Protein AF-A3WFQ8-F1 (afdb_monomer_lite)

Sequence (122 aa):
MRAMRLAVQPEAAPVISIETRWDALQMRADEVAALAQLAPERGVMSGDALIALFADVEEWQVELAQRAIEDLDALMDKGLTALGTLVERGNDTTAPALALWREFYHGREAVLSLLRPHPKAA

Secondary structure (DSSP, 8-state):
-----------PPP---HHHHHHHHHHHHHHHHHHTTPPPPSSPPPHHHHHHHGGGS-HHHHHHHHHHHHHHHHHHHHHHHHHHHHHHTT---HHHHHHHHHHHHHHHHHHHHHTSPPPP--

Structure (mmCIF, N/CA/C/O backbone):
data_AF-A3WFQ8-F1
#
_entry.id   AF-A3WFQ8-F1
#
loop_
_atom_site.group_PDB
_atom_site.id
_atom_site.type_symbol
_atom_site.label_atom_id
_atom_site.label_alt_id
_atom_site.label_comp_id
_atom_site.label_asym_id
_atom_site.label_entity_id
_atom_site.label_seq_id
_atom_site.pdbx_PDB_ins_code
_atom_site.Cartn_x
_atom_site.Cartn_y
_atom_site.Cartn_z
_atom_site.occupancy
_atom_site.B_iso_or_equiv
_atom_site.auth_seq_id
_atom_site.auth_comp_id
_atom_site.auth_asym_id
_atom_site.auth_atom_id
_atom_site.pdbx_PDB_model_num
ATOM 1 N N . MET A 1 1 ? 5.483 54.491 -10.746 1.00 44.22 1 MET A N 1
ATOM 2 C CA . MET A 1 1 ? 5.543 53.421 -9.727 1.00 44.22 1 MET A CA 1
ATOM 3 C C . MET A 1 1 ? 4.967 52.148 -10.332 1.00 44.22 1 MET A C 1
ATOM 5 O O . MET A 1 1 ? 3.789 52.141 -10.658 1.00 44.22 1 MET A O 1
ATOM 9 N N . ARG A 1 2 ? 5.787 51.119 -10.572 1.00 44.44 2 ARG A N 1
ATOM 10 C CA . ARG A 1 2 ? 5.358 49.832 -11.144 1.00 44.44 2 ARG A CA 1
ATOM 11 C C . ARG A 1 2 ? 5.643 48.764 -10.092 1.00 44.44 2 ARG A C 1
ATOM 13 O O . ARG A 1 2 ? 6.803 48.507 -9.796 1.00 44.44 2 ARG A O 1
ATOM 20 N N . ALA A 1 3 ? 4.597 48.231 -9.469 1.00 47.81 3 ALA A N 1
ATOM 21 C CA . ALA A 1 3 ? 4.726 47.188 -8.462 1.00 47.81 3 ALA A CA 1
ATOM 22 C C . ALA A 1 3 ? 5.237 45.895 -9.121 1.00 47.81 3 ALA A C 1
ATOM 24 O O . ALA A 1 3 ? 4.596 45.359 -10.028 1.00 47.81 3 ALA A O 1
ATOM 25 N N . MET A 1 4 ? 6.405 45.422 -8.681 1.00 48.75 4 MET A N 1
ATOM 26 C CA . MET A 1 4 ? 6.912 44.079 -8.960 1.00 48.75 4 MET A CA 1
ATOM 27 C C . MET A 1 4 ? 5.988 43.069 -8.282 1.00 48.75 4 MET A C 1
ATOM 29 O O . MET A 1 4 ? 5.952 42.965 -7.059 1.00 48.75 4 MET A O 1
ATOM 33 N N . ARG A 1 5 ? 5.224 42.327 -9.084 1.00 58.91 5 ARG A N 1
ATOM 34 C CA . ARG A 1 5 ? 4.512 41.135 -8.629 1.00 58.91 5 ARG A CA 1
ATOM 35 C C . ARG A 1 5 ? 5.561 40.029 -8.505 1.00 58.91 5 ARG A C 1
ATOM 37 O O . ARG A 1 5 ? 6.005 39.501 -9.520 1.00 58.91 5 ARG A O 1
ATOM 44 N N . LEU A 1 6 ? 6.006 39.736 -7.284 1.00 56.41 6 LEU A N 1
ATOM 45 C CA . LEU A 1 6 ? 6.774 38.527 -6.992 1.00 56.41 6 LEU A CA 1
ATOM 46 C C . LEU A 1 6 ? 5.852 37.341 -7.282 1.00 56.41 6 LEU A C 1
ATOM 48 O O . LEU A 1 6 ? 4.910 37.080 -6.536 1.00 56.41 6 LEU A O 1
ATOM 52 N N . ALA A 1 7 ? 6.064 36.682 -8.418 1.00 54.91 7 ALA A N 1
ATOM 53 C CA . ALA A 1 7 ? 5.457 35.391 -8.672 1.00 54.91 7 ALA A CA 1
ATOM 54 C C . ALA A 1 7 ? 6.071 34.411 -7.669 1.00 54.91 7 ALA A C 1
ATOM 56 O O . ALA A 1 7 ? 7.244 34.062 -7.786 1.00 54.91 7 ALA A O 1
ATOM 57 N N . VAL A 1 8 ? 5.292 34.008 -6.665 1.00 53.09 8 VAL A N 1
ATOM 58 C CA . VAL A 1 8 ? 5.571 32.788 -5.909 1.00 53.09 8 VAL A CA 1
ATOM 59 C C . VAL A 1 8 ? 5.530 31.661 -6.934 1.00 53.09 8 VAL A C 1
ATOM 61 O O . VAL A 1 8 ? 4.467 31.318 -7.450 1.00 53.09 8 VAL A O 1
ATOM 64 N N . GLN A 1 9 ? 6.706 31.173 -7.319 1.00 50.91 9 GLN A N 1
ATOM 65 C CA . GLN A 1 9 ? 6.822 29.914 -8.039 1.00 50.91 9 GLN A CA 1
ATOM 66 C C . GLN A 1 9 ? 6.296 28.835 -7.081 1.00 50.91 9 GLN A C 1
ATOM 68 O O . GLN A 1 9 ? 6.731 28.830 -5.927 1.00 50.91 9 GLN A O 1
ATOM 73 N N . PRO A 1 10 ? 5.347 27.976 -7.489 1.00 51.00 10 PRO A N 1
ATOM 74 C CA . PRO A 1 10 ? 4.976 26.839 -6.665 1.00 51.00 10 PRO A CA 1
ATOM 75 C C . PRO A 1 10 ? 6.240 26.002 -6.474 1.00 51.00 10 PRO A C 1
ATOM 77 O O . PRO A 1 10 ? 6.839 25.551 -7.450 1.00 51.00 10 PRO A O 1
ATOM 80 N N . GLU A 1 11 ? 6.687 25.876 -5.229 1.00 50.41 11 GLU A N 1
ATOM 81 C CA . GLU A 1 11 ? 7.788 24.994 -4.868 1.00 50.41 11 GLU A CA 1
ATOM 82 C C . GLU A 1 11 ? 7.386 23.591 -5.321 1.00 50.41 11 GLU A C 1
ATOM 84 O O . GLU A 1 11 ? 6.383 23.043 -4.858 1.00 50.41 11 GLU A O 1
ATOM 89 N N . ALA A 1 12 ? 8.078 23.074 -6.340 1.00 55.59 12 ALA A N 1
ATOM 90 C CA . ALA A 1 12 ? 7.797 21.750 -6.861 1.00 55.59 12 ALA A CA 1
ATOM 91 C C . ALA A 1 12 ? 7.959 20.773 -5.698 1.00 55.59 12 ALA A C 1
ATOM 93 O O . ALA A 1 12 ? 9.029 20.715 -5.088 1.00 55.59 12 ALA A O 1
ATOM 94 N N . ALA A 1 13 ? 6.885 20.054 -5.363 1.00 56.72 13 ALA A N 1
ATOM 95 C CA . ALA A 1 13 ? 6.953 19.011 -4.355 1.00 56.72 13 ALA A CA 1
ATOM 96 C C . ALA A 1 13 ? 8.133 18.083 -4.698 1.00 56.72 13 ALA A C 1
ATOM 98 O O . ALA A 1 13 ? 8.339 17.789 -5.882 1.00 56.72 13 ALA A O 1
ATOM 99 N N . PRO A 1 14 ? 8.936 17.665 -3.706 1.00 60.75 14 PRO A N 1
ATOM 100 C CA . PRO A 1 14 ? 10.113 16.854 -3.965 1.00 60.75 14 PRO A CA 1
ATOM 101 C C . PRO A 1 14 ? 9.716 15.609 -4.759 1.00 60.75 14 PR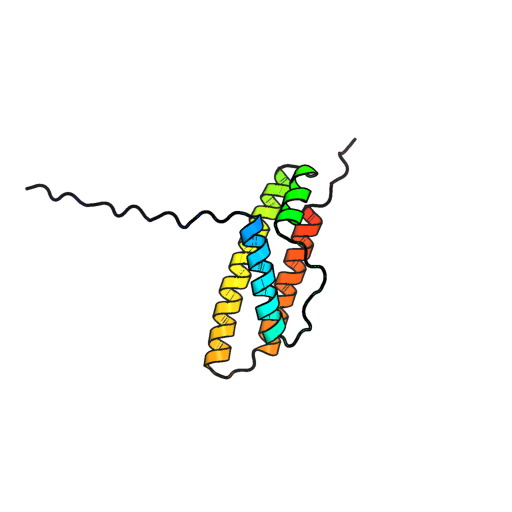O A C 1
ATOM 103 O O . PRO A 1 14 ? 8.804 14.875 -4.376 1.00 60.75 14 PRO A O 1
ATOM 106 N N . VAL A 1 15 ? 10.394 15.390 -5.886 1.00 74.81 15 VAL A N 1
ATOM 107 C CA . VAL A 1 15 ? 10.211 14.188 -6.701 1.00 74.81 15 VAL A CA 1
ATOM 108 C C . VAL A 1 15 ? 10.786 13.018 -5.907 1.00 74.81 15 VAL A C 1
ATOM 110 O O . VAL A 1 15 ? 12.000 12.854 -5.826 1.00 74.81 15 VAL A O 1
ATOM 113 N N . ILE A 1 16 ? 9.914 12.242 -5.264 1.00 87.44 16 ILE A N 1
ATOM 114 C CA . ILE A 1 16 ? 10.294 10.999 -4.584 1.00 87.44 16 ILE A CA 1
ATOM 115 C C . ILE A 1 16 ? 10.571 9.906 -5.617 1.00 87.44 16 ILE A C 1
ATOM 117 O O . ILE A 1 16 ? 9.833 9.781 -6.597 1.00 87.44 16 ILE A O 1
ATOM 121 N N . SER A 1 17 ? 11.627 9.119 -5.399 1.00 94.81 17 SER A N 1
ATOM 122 C CA . SER A 1 17 ? 11.948 7.986 -6.266 1.00 94.81 17 SER A CA 1
ATOM 123 C C . SER A 1 17 ? 10.909 6.872 -6.138 1.00 94.81 17 SER A C 1
ATOM 125 O O . SER A 1 17 ? 10.188 6.778 -5.139 1.00 94.81 17 SER A O 1
ATOM 127 N N . ILE A 1 18 ? 10.834 6.016 -7.159 1.00 95.94 18 ILE A N 1
ATOM 128 C CA . ILE A 1 18 ? 9.917 4.873 -7.163 1.00 95.94 18 ILE A CA 1
ATOM 129 C C . ILE A 1 18 ? 10.301 3.859 -6.081 1.00 95.94 18 ILE A C 1
ATOM 131 O O . ILE A 1 18 ? 9.390 3.355 -5.428 1.00 95.94 18 ILE A O 1
ATOM 135 N N . GLU A 1 19 ? 11.597 3.625 -5.807 1.00 96.44 19 GLU A N 1
ATOM 136 C CA . GLU A 1 19 ? 11.984 2.752 -4.687 1.00 96.44 19 GLU A CA 1
ATOM 137 C C . GLU A 1 19 ? 11.476 3.291 -3.343 1.00 96.44 19 GLU A C 1
ATOM 139 O O . GLU A 1 19 ? 10.821 2.570 -2.592 1.00 96.44 19 GLU A O 1
ATOM 144 N N . THR A 1 20 ? 11.655 4.593 -3.093 1.00 96.81 20 THR A N 1
ATOM 145 C CA . THR A 1 20 ? 11.223 5.228 -1.840 1.00 96.81 20 THR A CA 1
ATOM 146 C C . THR A 1 20 ? 9.702 5.206 -1.709 1.00 96.81 20 THR A C 1
ATOM 148 O O . THR A 1 20 ? 9.168 4.943 -0.630 1.00 96.81 20 THR A O 1
ATOM 151 N N . ARG A 1 21 ? 8.980 5.476 -2.806 1.00 97.25 21 ARG A N 1
ATOM 152 C CA . ARG A 1 21 ? 7.512 5.425 -2.824 1.00 97.25 21 ARG A CA 1
ATOM 153 C C . ARG A 1 21 ? 7.007 4.011 -2.552 1.00 97.25 21 ARG A C 1
ATOM 155 O O . ARG A 1 21 ? 6.050 3.845 -1.801 1.00 97.25 21 ARG A O 1
ATOM 162 N N . TRP A 1 22 ? 7.653 3.001 -3.128 1.00 98.00 22 TRP A N 1
ATOM 163 C CA . TRP A 1 22 ? 7.299 1.607 -2.902 1.00 98.00 22 TRP A CA 1
ATOM 164 C C . TRP A 1 22 ? 7.492 1.189 -1.443 1.00 98.00 22 TRP A C 1
ATOM 166 O O . TRP A 1 22 ? 6.577 0.611 -0.860 1.00 98.00 22 TRP A O 1
ATOM 176 N N . ASP A 1 23 ? 8.626 1.523 -0.828 1.00 97.50 23 ASP A N 1
ATOM 177 C CA . ASP A 1 23 ? 8.868 1.201 0.583 1.00 97.50 23 ASP A CA 1
ATOM 178 C C . ASP A 1 23 ? 7.868 1.916 1.506 1.00 97.50 23 ASP A C 1
ATOM 180 O O . ASP A 1 23 ? 7.300 1.304 2.415 1.00 97.50 23 ASP A O 1
ATOM 184 N N . ALA A 1 24 ? 7.562 3.188 1.226 1.00 96.88 24 ALA A N 1
ATOM 185 C CA . ALA A 1 24 ? 6.547 3.939 1.963 1.00 96.88 24 ALA A CA 1
ATOM 186 C C . ALA A 1 24 ? 5.144 3.317 1.834 1.00 96.88 24 ALA A C 1
ATOM 188 O O . ALA A 1 24 ? 4.390 3.283 2.810 1.00 96.88 2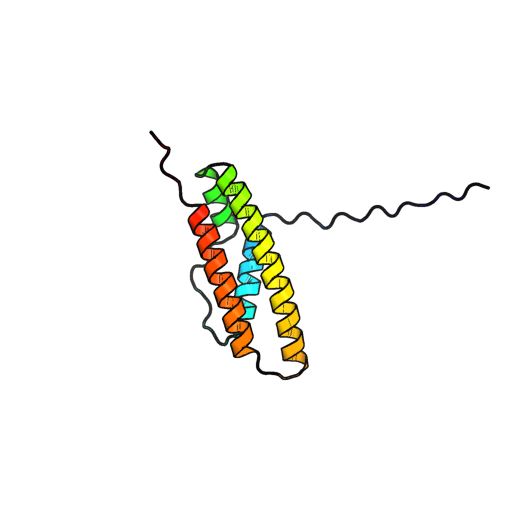4 ALA A O 1
ATOM 189 N N . LEU A 1 25 ? 4.795 2.789 0.656 1.00 97.56 25 LEU A N 1
ATOM 190 C CA . LEU A 1 25 ? 3.554 2.045 0.446 1.00 97.56 25 LEU A CA 1
ATOM 191 C C . LEU A 1 25 ? 3.471 0.803 1.335 1.00 97.56 25 LEU A C 1
ATOM 193 O O . LEU A 1 25 ? 2.415 0.561 1.917 1.00 97.56 25 LEU A O 1
ATOM 197 N N . GLN A 1 26 ? 4.563 0.048 1.486 1.00 96.88 26 GLN A N 1
ATOM 198 C CA . GLN A 1 26 ? 4.570 -1.129 2.364 1.00 96.88 26 GLN A CA 1
ATOM 199 C C . GLN A 1 26 ? 4.383 -0.734 3.832 1.00 96.88 26 GLN A C 1
ATOM 201 O O . GLN A 1 26 ? 3.576 -1.341 4.529 1.00 96.88 26 GLN A O 1
ATOM 206 N N . MET A 1 27 ? 5.030 0.344 4.284 1.00 96.38 27 MET A N 1
ATOM 207 C CA . MET A 1 27 ? 4.830 0.857 5.645 1.00 96.38 27 MET A CA 1
ATOM 208 C C . MET A 1 27 ? 3.374 1.272 5.903 1.00 96.38 27 MET A C 1
ATOM 210 O O . MET A 1 27 ? 2.812 0.974 6.956 1.00 96.38 27 MET A O 1
ATOM 214 N N . ARG A 1 28 ? 2.737 1.938 4.934 1.00 97.81 28 ARG A N 1
ATOM 215 C CA . ARG A 1 28 ? 1.312 2.296 5.020 1.00 97.81 28 ARG A CA 1
ATOM 216 C C . ARG A 1 28 ? 0.415 1.062 4.996 1.00 97.81 28 ARG A C 1
ATOM 218 O O . ARG A 1 28 ? -0.608 1.038 5.673 1.00 97.81 28 ARG A O 1
ATOM 225 N N . ALA A 1 29 ? 0.778 0.040 4.226 1.00 97.56 29 ALA A N 1
ATOM 226 C CA . ALA A 1 29 ? 0.044 -1.218 4.187 1.00 97.56 29 ALA A CA 1
ATOM 227 C C . ALA A 1 29 ? 0.072 -1.934 5.541 1.00 97.56 29 ALA A C 1
ATOM 229 O O . ALA A 1 29 ? -0.968 -2.432 5.969 1.00 97.56 29 ALA A O 1
ATOM 230 N N . ASP A 1 30 ? 1.210 -1.912 6.239 1.00 97.12 30 ASP A N 1
ATOM 231 C CA . ASP A 1 30 ? 1.335 -2.434 7.603 1.00 97.12 30 ASP A CA 1
ATOM 232 C C . ASP A 1 30 ? 0.451 -1.662 8.599 1.00 97.12 30 ASP A C 1
ATOM 234 O O . ASP A 1 30 ? -0.199 -2.271 9.452 1.00 97.12 30 ASP A O 1
ATOM 238 N N . GLU A 1 31 ? 0.353 -0.334 8.471 1.00 97.38 31 GLU A N 1
ATOM 239 C CA . GLU A 1 31 ? -0.553 0.484 9.291 1.00 97.38 31 GLU A CA 1
ATOM 240 C C . GLU A 1 31 ? -2.025 0.102 9.067 1.00 97.38 31 GLU A C 1
ATOM 242 O O . GLU A 1 31 ? -2.766 -0.147 10.024 1.00 97.38 31 GLU A O 1
ATOM 247 N N . VAL A 1 32 ? -2.450 -0.018 7.805 1.00 98.19 32 VAL A N 1
ATOM 248 C CA . VAL A 1 32 ? -3.815 -0.454 7.472 1.00 98.19 32 VAL A CA 1
ATOM 249 C C . VAL A 1 32 ? -4.062 -1.889 7.948 1.00 98.19 32 VAL A C 1
ATOM 251 O O . VAL A 1 32 ? -5.133 -2.175 8.484 1.00 98.19 32 VAL A O 1
ATOM 254 N N . ALA A 1 33 ? -3.085 -2.788 7.811 1.00 98.00 33 ALA A N 1
ATOM 255 C CA . ALA A 1 33 ? -3.180 -4.164 8.293 1.00 98.00 33 ALA A CA 1
ATOM 256 C C . ALA A 1 33 ? -3.386 -4.222 9.814 1.00 98.00 33 ALA A C 1
ATOM 258 O O . ALA A 1 33 ? -4.222 -4.993 10.289 1.00 98.00 33 ALA A O 1
ATOM 259 N N . ALA A 1 34 ? -2.688 -3.373 10.575 1.00 97.62 34 ALA A N 1
ATOM 260 C CA . ALA A 1 34 ? -2.859 -3.272 12.022 1.00 97.62 34 ALA A CA 1
ATOM 261 C C . ALA A 1 34 ? -4.272 -2.798 12.403 1.00 97.62 34 ALA A C 1
ATOM 263 O O . ALA A 1 34 ? -4.904 -3.400 13.274 1.00 97.62 34 ALA A O 1
ATOM 264 N N . LEU A 1 35 ? -4.806 -1.781 11.712 1.00 98.00 35 LEU A N 1
ATOM 265 C CA . LEU A 1 35 ? -6.195 -1.326 11.887 1.00 98.00 35 LEU A CA 1
ATOM 266 C C . LEU A 1 35 ? -7.214 -2.415 11.509 1.00 98.00 35 LEU A C 1
ATOM 268 O O . LEU A 1 35 ? -8.271 -2.522 12.125 1.00 98.00 35 LEU A O 1
A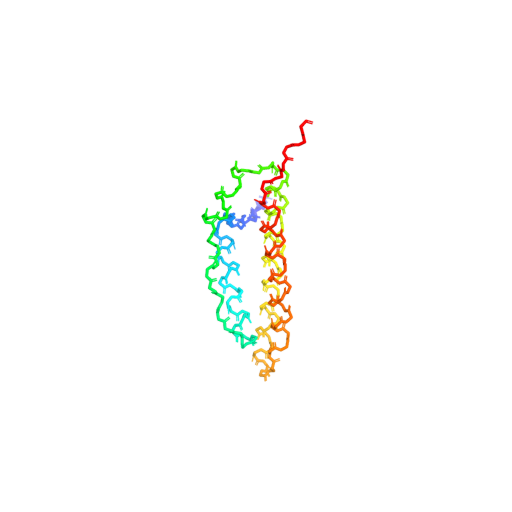TOM 272 N N . ALA A 1 36 ? -6.878 -3.257 10.533 1.00 98.31 36 ALA A N 1
ATOM 273 C CA . ALA A 1 36 ? -7.672 -4.409 10.112 1.00 98.31 36 ALA A CA 1
ATOM 274 C C . ALA A 1 36 ? -7.497 -5.653 11.007 1.00 98.31 36 ALA A C 1
ATOM 276 O O . ALA A 1 36 ? -8.105 -6.687 10.726 1.00 98.31 36 ALA A O 1
ATOM 277 N N . GLN A 1 37 ? -6.673 -5.581 12.061 1.00 97.75 37 GLN A N 1
ATOM 278 C CA . GLN A 1 37 ? -6.328 -6.704 12.945 1.00 97.75 37 GLN A CA 1
ATOM 279 C C . GLN A 1 37 ? -5.712 -7.911 12.214 1.00 97.75 37 GLN A C 1
ATOM 281 O O . GLN A 1 37 ? -5.890 -9.065 12.612 1.00 97.75 37 GLN A O 1
ATOM 286 N N . LEU A 1 38 ? -4.978 -7.654 11.133 1.00 97.62 38 LEU A N 1
ATOM 287 C CA . LEU A 1 38 ? -4.245 -8.671 10.390 1.00 97.62 38 LEU A CA 1
ATOM 288 C C . LEU A 1 38 ? -2.852 -8.887 10.989 1.00 97.62 38 LEU A C 1
ATOM 290 O O . LEU A 1 38 ? -2.262 -8.005 11.613 1.00 97.62 38 LEU A O 1
ATOM 294 N N . ALA A 1 39 ? -2.309 -10.086 10.781 1.00 94.31 39 ALA A N 1
ATOM 295 C CA . ALA A 1 39 ? -0.908 -10.345 11.080 1.00 94.31 39 ALA A CA 1
ATOM 296 C C . ALA A 1 39 ? -0.006 -9.629 10.053 1.00 94.31 39 ALA A C 1
ATOM 298 O O . ALA A 1 39 ? -0.386 -9.566 8.881 1.00 94.31 39 ALA A O 1
ATOM 299 N N . PRO A 1 40 ? 1.195 -9.164 10.449 1.00 86.88 40 PRO A N 1
ATOM 300 C CA . PRO A 1 40 ? 2.146 -8.565 9.517 1.00 86.88 40 PRO A CA 1
ATOM 301 C C . PRO A 1 40 ? 2.504 -9.512 8.368 1.00 86.88 40 PRO A C 1
ATOM 303 O O . PRO A 1 40 ? 2.731 -10.713 8.581 1.00 86.88 40 PRO A O 1
ATOM 306 N N . GLU A 1 41 ? 2.593 -8.968 7.156 1.00 89.19 41 GLU A N 1
ATOM 307 C CA . GLU A 1 41 ? 3.068 -9.722 5.999 1.00 89.19 41 GLU A CA 1
ATOM 308 C C . GLU A 1 41 ? 4.575 -9.988 6.118 1.00 89.19 41 GLU A C 1
ATOM 310 O O . GLU A 1 41 ? 5.352 -9.163 6.596 1.00 89.19 41 GLU A O 1
ATOM 315 N N . ARG A 1 42 ? 5.016 -11.175 5.690 1.00 90.00 42 ARG A N 1
ATOM 316 C CA . ARG A 1 42 ? 6.438 -11.545 5.682 1.00 90.00 42 ARG A CA 1
ATOM 317 C C . ARG A 1 42 ? 6.956 -11.590 4.255 1.00 90.00 42 ARG A C 1
ATOM 319 O O . ARG A 1 42 ? 6.261 -12.077 3.371 1.00 90.00 42 ARG A O 1
ATOM 326 N N . GLY A 1 43 ? 8.212 -11.187 4.069 1.00 88.38 43 GLY A N 1
ATOM 327 C CA . GLY A 1 43 ? 8.891 -11.297 2.775 1.00 88.38 43 GLY A CA 1
A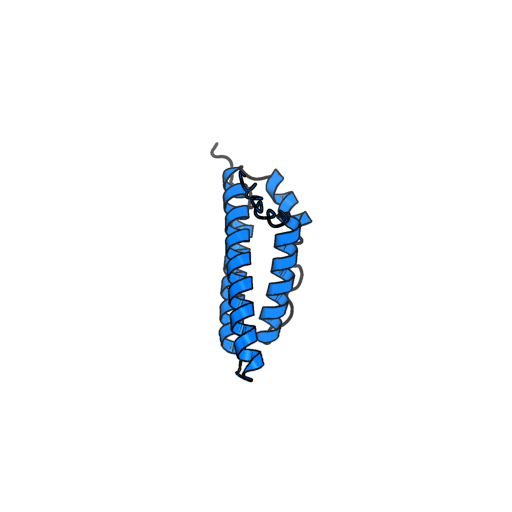TOM 328 C C . GLY A 1 43 ? 8.402 -10.289 1.737 1.00 88.38 43 GLY A C 1
ATOM 329 O O . GLY A 1 43 ? 8.424 -10.585 0.547 1.00 88.38 43 GLY A O 1
ATOM 330 N N . VAL A 1 44 ? 7.945 -9.120 2.186 1.00 91.94 44 VAL A N 1
ATOM 331 C CA . VAL A 1 44 ? 7.567 -8.020 1.300 1.00 91.94 44 VAL A CA 1
ATOM 332 C C . VAL A 1 44 ? 8.797 -7.557 0.509 1.00 91.94 44 VAL A C 1
ATOM 334 O O . VAL A 1 44 ? 9.883 -7.399 1.067 1.00 91.94 44 VAL A O 1
ATOM 337 N N . MET A 1 45 ? 8.630 -7.382 -0.803 1.00 95.25 45 MET A N 1
ATOM 338 C CA . MET A 1 45 ? 9.686 -6.926 -1.710 1.00 95.25 45 MET A CA 1
ATOM 339 C C . MET A 1 45 ? 10.081 -5.480 -1.391 1.00 95.25 45 MET A C 1
ATOM 341 O O . MET A 1 45 ? 9.198 -4.634 -1.272 1.00 95.25 45 MET A O 1
ATOM 345 N N . SER A 1 46 ? 11.381 -5.194 -1.290 1.00 97.00 46 SER A N 1
ATOM 346 C CA . SER A 1 46 ? 11.887 -3.826 -1.112 1.00 97.00 46 SER A CA 1
ATOM 347 C C . SER A 1 46 ? 11.835 -3.017 -2.408 1.00 97.00 46 SER A C 1
ATOM 349 O O . SER A 1 46 ? 11.791 -3.584 -3.503 1.00 97.00 46 SER A O 1
ATOM 351 N N . GLY A 1 47 ? 11.908 -1.693 -2.291 1.00 97.19 47 GLY A N 1
ATOM 352 C CA . GLY A 1 47 ? 12.003 -0.780 -3.426 1.00 97.19 47 GLY A CA 1
ATOM 353 C C . GLY A 1 47 ? 13.208 -1.083 -4.322 1.00 97.19 47 GLY A C 1
ATOM 354 O O . GLY A 1 47 ? 13.054 -1.173 -5.536 1.00 97.19 47 GLY A O 1
ATOM 355 N N . ASP A 1 48 ? 14.378 -1.352 -3.738 1.00 97.25 48 ASP A N 1
ATOM 356 C CA . ASP A 1 48 ? 15.573 -1.753 -4.500 1.00 97.25 48 ASP A CA 1
ATOM 357 C C . ASP A 1 48 ? 15.339 -3.037 -5.314 1.00 97.25 48 ASP A C 1
ATOM 359 O O . ASP A 1 48 ? 15.723 -3.130 -6.482 1.00 97.25 48 ASP A O 1
ATOM 363 N N . ALA A 1 49 ? 14.680 -4.035 -4.711 1.00 96.81 49 ALA A N 1
ATOM 364 C CA . ALA A 1 49 ? 14.363 -5.292 -5.381 1.00 96.81 49 ALA A CA 1
ATOM 365 C C . ALA A 1 49 ? 13.316 -5.103 -6.489 1.00 96.81 49 ALA A C 1
ATOM 367 O O . ALA A 1 49 ? 13.409 -5.758 -7.525 1.00 96.81 49 ALA A O 1
ATOM 368 N N . LEU A 1 50 ? 12.359 -4.190 -6.303 1.00 96.88 50 LEU A N 1
ATOM 369 C CA . LEU A 1 50 ? 11.401 -3.804 -7.336 1.00 96.88 50 LEU A CA 1
ATOM 370 C C . LEU A 1 50 ? 12.109 -3.155 -8.534 1.00 96.88 50 LEU A C 1
ATOM 372 O O . LEU A 1 50 ? 11.872 -3.562 -9.669 1.00 96.88 50 LEU A O 1
ATOM 376 N N . ILE A 1 51 ? 12.988 -2.176 -8.294 1.00 96.31 51 ILE A N 1
ATOM 377 C CA . ILE A 1 51 ? 13.726 -1.481 -9.361 1.00 96.31 51 ILE A CA 1
ATOM 378 C C . ILE A 1 51 ? 14.609 -2.451 -10.147 1.00 96.31 51 ILE A C 1
ATOM 380 O O . ILE A 1 51 ? 14.719 -2.322 -11.365 1.00 96.31 51 ILE A O 1
ATOM 384 N N . ALA A 1 52 ? 15.185 -3.463 -9.494 1.00 95.75 52 ALA A N 1
ATOM 385 C CA . ALA A 1 52 ? 15.946 -4.496 -10.190 1.00 95.75 52 ALA A CA 1
ATOM 386 C C . ALA A 1 52 ? 15.114 -5.227 -11.266 1.00 95.75 52 ALA A C 1
ATOM 388 O O . ALA A 1 52 ? 15.659 -5.566 -12.313 1.00 95.75 52 ALA A O 1
ATOM 389 N N . LEU A 1 53 ? 13.800 -5.405 -11.064 1.00 95.25 53 LEU A N 1
ATOM 390 C CA . LEU A 1 53 ? 12.916 -6.027 -12.061 1.00 95.25 53 LEU A CA 1
ATOM 391 C C . LEU A 1 53 ? 12.732 -5.168 -13.318 1.00 95.25 53 LEU A C 1
ATOM 393 O O . LEU A 1 53 ? 12.412 -5.703 -14.376 1.00 95.25 53 LEU A O 1
ATOM 397 N N . PHE A 1 54 ? 12.934 -3.849 -13.232 1.00 94.44 54 PHE A N 1
ATOM 398 C CA . PHE A 1 54 ? 12.732 -2.949 -14.374 1.00 94.44 54 PHE A CA 1
ATOM 399 C C . PHE A 1 54 ? 13.761 -3.189 -15.484 1.00 94.44 54 PHE A C 1
ATOM 401 O O . PHE A 1 54 ? 13.493 -2.871 -16.638 1.00 94.44 54 PHE A O 1
ATOM 408 N N . ALA A 1 55 ? 14.923 -3.763 -15.153 1.00 91.75 55 ALA A N 1
ATOM 409 C CA . ALA A 1 55 ? 15.971 -4.067 -16.124 1.00 91.75 55 ALA A CA 1
ATOM 410 C C . ALA A 1 55 ? 15.594 -5.202 -17.098 1.00 91.75 55 ALA A C 1
ATOM 412 O O . ALA A 1 55 ? 16.173 -5.282 -18.181 1.00 91.75 55 ALA A O 1
ATOM 413 N N . ASP A 1 56 ? 14.631 -6.052 -16.726 1.00 91.56 56 ASP A N 1
ATOM 414 C CA . ASP A 1 56 ? 14.293 -7.291 -17.438 1.00 91.56 56 ASP A CA 1
ATOM 415 C C . ASP A 1 56 ? 12.929 -7.234 -18.161 1.00 91.56 56 ASP A C 1
ATOM 417 O O . ASP A 1 56 ? 12.420 -8.262 -18.619 1.00 91.56 56 ASP A O 1
ATOM 421 N N . VAL A 1 57 ? 12.315 -6.049 -18.266 1.00 94.50 57 VAL A N 1
ATOM 422 C CA . VAL A 1 57 ? 10.986 -5.850 -18.875 1.00 94.50 57 VAL A CA 1
ATOM 423 C C . VAL A 1 57 ? 10.974 -4.715 -19.899 1.00 94.50 57 VAL A C 1
ATOM 425 O O . VAL A 1 57 ? 11.891 -3.901 -19.973 1.00 94.50 57 VAL A O 1
ATOM 428 N N . GLU A 1 58 ? 9.923 -4.666 -20.716 1.00 94.88 58 GLU A N 1
ATOM 429 C CA . GLU A 1 58 ? 9.759 -3.638 -21.745 1.00 94.88 58 GLU A CA 1
ATOM 430 C C . GLU A 1 58 ? 9.377 -2.274 -21.132 1.00 94.88 58 GLU A C 1
ATOM 432 O O . GLU A 1 58 ? 8.710 -2.205 -20.099 1.00 94.88 58 GLU A O 1
ATOM 437 N N . GLU A 1 59 ? 9.733 -1.172 -21.800 1.00 94.88 59 GLU A N 1
ATOM 438 C CA . GLU A 1 59 ? 9.526 0.203 -21.301 1.00 94.88 59 GLU A CA 1
ATOM 439 C C . GLU A 1 59 ? 8.061 0.497 -20.929 1.00 94.88 59 GLU A C 1
ATOM 441 O O . GLU A 1 59 ? 7.788 1.058 -19.871 1.00 94.88 59 GLU A O 1
ATOM 446 N N . TRP A 1 60 ? 7.100 0.018 -21.726 1.00 95.25 60 TRP A N 1
ATOM 447 C CA . TRP A 1 60 ? 5.673 0.191 -21.429 1.00 95.25 60 TRP A CA 1
ATOM 448 C C . TRP A 1 60 ? 5.237 -0.521 -20.134 1.00 95.25 60 TRP A C 1
ATOM 450 O O . TRP A 1 60 ? 4.314 -0.056 -19.463 1.00 95.25 60 TRP A O 1
ATOM 460 N N . GLN A 1 61 ? 5.882 -1.641 -19.769 1.00 96.56 61 GLN A N 1
ATOM 461 C CA . GLN A 1 61 ? 5.612 -2.348 -18.509 1.00 96.56 61 GLN A CA 1
ATOM 462 C C . GLN A 1 61 ? 6.091 -1.501 -17.334 1.00 96.56 61 GLN A C 1
ATOM 464 O O . GLN A 1 61 ? 5.382 -1.390 -16.334 1.00 96.56 61 GLN A O 1
ATOM 469 N N . VAL A 1 62 ? 7.262 -0.872 -17.478 1.00 96.44 62 VAL A N 1
ATOM 470 C CA . VAL A 1 62 ? 7.824 0.039 -16.475 1.00 96.44 62 VAL A CA 1
ATOM 471 C C . VAL A 1 62 ? 6.926 1.259 -16.293 1.00 96.44 62 VAL A C 1
ATOM 473 O O . VAL A 1 62 ? 6.542 1.556 -15.165 1.00 96.44 62 VAL A O 1
ATOM 476 N N . GLU A 1 63 ? 6.536 1.935 -17.375 1.00 96.62 63 GLU A N 1
ATOM 477 C CA . GLU A 1 63 ? 5.662 3.115 -17.310 1.00 96.62 63 GLU A CA 1
ATOM 478 C C . GLU A 1 63 ? 4.319 2.799 -16.638 1.00 96.62 63 GLU A C 1
ATOM 480 O O . GLU A 1 63 ? 3.875 3.521 -15.740 1.00 96.62 63 GLU A O 1
ATOM 485 N N . LEU A 1 64 ? 3.685 1.687 -17.025 1.00 97.56 64 LEU A N 1
ATOM 486 C CA . LEU A 1 64 ? 2.412 1.271 -16.442 1.00 97.56 64 LEU A CA 1
ATOM 487 C C . LEU A 1 64 ? 2.559 0.885 -14.963 1.00 97.56 64 LEU A C 1
ATOM 489 O O . LEU A 1 64 ? 1.704 1.247 -14.154 1.00 97.56 64 LEU A O 1
ATOM 493 N N . ALA A 1 65 ? 3.640 0.192 -14.594 1.00 97.75 65 ALA A N 1
ATOM 494 C CA . ALA A 1 65 ? 3.927 -0.160 -13.206 1.00 97.75 65 ALA A CA 1
ATOM 495 C C . ALA A 1 65 ? 4.166 1.086 -12.346 1.00 97.75 65 ALA A C 1
ATOM 497 O O . ALA A 1 65 ? 3.577 1.207 -11.273 1.00 97.75 65 ALA A O 1
ATOM 498 N N . GLN A 1 66 ? 4.970 2.040 -12.825 1.00 97.56 66 GLN A N 1
ATOM 499 C CA . GLN A 1 66 ? 5.198 3.308 -12.134 1.00 97.56 66 GLN A CA 1
ATOM 500 C C . GLN A 1 66 ? 3.885 4.048 -11.912 1.00 97.56 66 GLN A C 1
ATOM 502 O O . G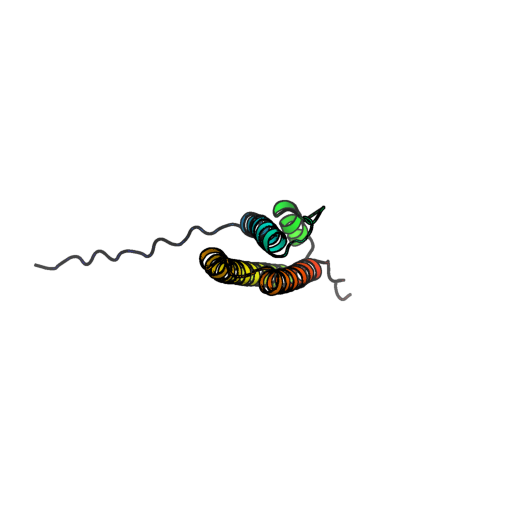LN A 1 66 ? 3.617 4.464 -10.786 1.00 97.56 66 GLN A O 1
ATOM 507 N N . ARG A 1 67 ? 3.036 4.138 -12.945 1.00 97.88 67 ARG A N 1
ATOM 508 C CA . ARG A 1 67 ? 1.731 4.792 -12.838 1.00 97.88 67 ARG A CA 1
ATOM 509 C C . ARG A 1 67 ? 0.826 4.122 -11.805 1.00 97.88 67 ARG A C 1
ATOM 511 O O . ARG A 1 67 ? 0.254 4.804 -10.958 1.00 97.88 67 ARG A O 1
ATOM 518 N N . ALA A 1 68 ? 0.742 2.795 -11.840 1.00 98.06 68 ALA A N 1
ATOM 519 C CA . ALA A 1 68 ? -0.042 2.023 -10.884 1.00 98.06 68 ALA A CA 1
ATOM 520 C C . ALA A 1 68 ? 0.464 2.194 -9.440 1.00 98.06 68 ALA A C 1
ATOM 522 O O . ALA A 1 68 ? -0.342 2.269 -8.517 1.00 98.06 68 ALA A O 1
ATOM 523 N N . ILE A 1 69 ? 1.779 2.324 -9.231 1.00 98.31 69 ILE A N 1
ATOM 524 C CA . ILE A 1 69 ? 2.356 2.644 -7.916 1.00 98.31 69 ILE A CA 1
ATOM 525 C C . ILE A 1 69 ? 1.903 4.032 -7.443 1.00 98.31 69 ILE A C 1
ATOM 527 O O . ILE A 1 69 ? 1.598 4.195 -6.264 1.00 98.31 69 ILE A O 1
ATOM 531 N N . GLU A 1 70 ? 1.815 5.031 -8.327 1.00 97.44 70 GLU A N 1
ATOM 532 C CA . GLU A 1 70 ? 1.268 6.347 -7.956 1.00 97.44 70 GLU A CA 1
ATOM 533 C C . GLU A 1 70 ? -0.208 6.274 -7.562 1.00 97.44 70 GLU A C 1
ATOM 535 O O . GLU A 1 70 ? -0.622 6.902 -6.587 1.00 97.44 70 GLU A O 1
ATOM 540 N N . ASP A 1 71 ? -0.996 5.495 -8.301 1.00 98.31 71 ASP A N 1
ATOM 541 C CA . ASP A 1 71 ? -2.421 5.329 -8.023 1.00 98.31 71 ASP A CA 1
ATOM 542 C C . ASP A 1 71 ? -2.639 4.599 -6.683 1.00 98.31 71 ASP A C 1
ATOM 544 O O . ASP A 1 71 ? -3.504 4.995 -5.895 1.00 98.31 71 ASP A O 1
ATOM 548 N N . LEU A 1 72 ? -1.814 3.592 -6.367 1.00 98.56 72 LEU A N 1
ATOM 549 C CA . LEU A 1 72 ? -1.807 2.931 -5.057 1.00 98.56 72 LEU A CA 1
ATOM 550 C C . LEU A 1 72 ? -1.392 3.880 -3.930 1.00 98.56 72 LEU A C 1
ATOM 552 O O . LEU A 1 72 ? -1.981 3.840 -2.849 1.00 98.56 72 LEU A O 1
ATOM 556 N N . ASP A 1 73 ? -0.405 4.743 -4.171 1.00 97.81 73 ASP A N 1
ATOM 557 C CA . ASP A 1 73 ? 0.045 5.743 -3.199 1.00 97.81 73 ASP A CA 1
ATOM 558 C C . ASP A 1 73 ? -1.092 6.707 -2.838 1.00 97.81 73 ASP A C 1
ATOM 560 O O . ASP A 1 73 ? -1.384 6.921 -1.658 1.00 97.81 73 ASP A O 1
ATOM 564 N N . ALA A 1 74 ? -1.813 7.196 -3.851 1.00 97.62 74 ALA A N 1
ATOM 565 C CA . ALA A 1 74 ? -2.986 8.043 -3.670 1.00 97.62 74 ALA A CA 1
ATOM 566 C C . ALA A 1 74 ? -4.146 7.312 -2.970 1.00 97.62 74 ALA A C 1
ATOM 568 O O . ALA A 1 74 ? -4.796 7.892 -2.093 1.00 97.62 74 ALA A O 1
ATOM 569 N N . LEU A 1 75 ? -4.403 6.046 -3.325 1.00 98.38 75 LEU A N 1
ATOM 570 C CA . LEU A 1 75 ? -5.407 5.203 -2.669 1.00 98.38 75 LEU A CA 1
ATOM 571 C C . LEU A 1 75 ? -5.117 5.075 -1.168 1.00 98.38 75 LEU A C 1
ATOM 573 O O . LEU A 1 75 ? -6.010 5.301 -0.347 1.00 98.38 75 LEU A O 1
ATOM 577 N N . MET A 1 76 ? -3.873 4.750 -0.811 1.00 98.38 76 MET A N 1
ATOM 578 C CA . MET A 1 76 ? -3.452 4.560 0.578 1.00 98.38 76 MET A CA 1
ATOM 579 C C . MET A 1 76 ? -3.484 5.863 1.375 1.00 98.38 76 MET A C 1
ATOM 581 O O . MET A 1 76 ? -3.997 5.866 2.491 1.00 98.38 76 MET A O 1
ATOM 585 N N . ASP A 1 77 ? -3.015 6.977 0.806 1.00 97.75 77 ASP A N 1
ATOM 586 C CA . ASP A 1 77 ? -3.063 8.299 1.448 1.00 97.75 77 ASP A CA 1
ATOM 587 C C . ASP A 1 77 ? -4.501 8.708 1.815 1.00 97.75 77 ASP A C 1
ATOM 589 O O . ASP A 1 77 ? -4.808 9.074 2.957 1.00 97.75 77 ASP A O 1
ATOM 593 N N . LYS A 1 78 ? -5.428 8.588 0.857 1.00 98.25 78 LYS A N 1
ATOM 594 C CA . LYS A 1 78 ? -6.836 8.950 1.072 1.00 98.25 78 LYS A CA 1
ATOM 595 C C . LYS A 1 78 ? -7.543 7.966 1.998 1.00 98.25 78 LYS A C 1
ATOM 597 O O . LYS A 1 78 ? -8.314 8.393 2.860 1.00 98.25 78 LYS A O 1
ATOM 602 N N . GLY A 1 79 ? -7.261 6.674 1.853 1.00 98.38 79 GLY A N 1
ATOM 603 C CA . GLY A 1 79 ? -7.800 5.622 2.706 1.00 98.38 79 GLY A CA 1
ATOM 604 C C . GLY A 1 79 ? -7.388 5.785 4.171 1.00 98.38 79 GLY A C 1
ATOM 605 O O . GLY A 1 79 ? -8.252 5.796 5.047 1.00 98.38 79 GLY A O 1
ATOM 606 N N . LEU A 1 80 ? -6.098 6.003 4.441 1.00 98.44 80 LEU A N 1
ATOM 607 C CA . LEU A 1 80 ? -5.584 6.250 5.792 1.00 98.44 80 LEU A CA 1
ATOM 608 C C . LEU A 1 80 ? -6.132 7.544 6.393 1.00 98.44 80 LEU A C 1
ATOM 610 O O . LEU A 1 80 ? -6.536 7.545 7.552 1.00 98.44 80 LEU A O 1
ATOM 614 N N . THR A 1 81 ? -6.249 8.619 5.607 1.00 98.50 81 THR A N 1
ATOM 615 C CA . THR A 1 81 ? -6.890 9.863 6.072 1.00 98.50 81 THR A CA 1
ATOM 616 C C . THR A 1 81 ? -8.330 9.610 6.545 1.00 98.50 81 THR A C 1
ATOM 618 O O . THR A 1 81 ? -8.751 10.087 7.606 1.00 98.50 81 THR A O 1
ATOM 621 N N . ALA A 1 82 ? -9.097 8.826 5.781 1.00 98.38 82 ALA A N 1
ATOM 622 C CA . ALA A 1 82 ? -10.467 8.474 6.140 1.00 98.38 82 ALA A CA 1
ATOM 623 C C . ALA A 1 82 ? -10.528 7.575 7.388 1.00 98.38 82 ALA A C 1
ATOM 625 O O . ALA A 1 82 ? -11.350 7.816 8.275 1.00 98.38 82 ALA A O 1
ATOM 626 N N . LEU A 1 83 ? -9.643 6.578 7.492 1.00 98.62 83 LEU A N 1
ATOM 627 C CA . LEU A 1 83 ? -9.540 5.707 8.668 1.00 98.62 83 LEU A CA 1
ATOM 628 C C . LEU A 1 83 ? -9.134 6.489 9.922 1.00 98.62 83 LEU A C 1
ATOM 630 O O . LEU A 1 83 ? -9.747 6.296 10.970 1.00 98.62 83 LEU A O 1
ATOM 634 N N . GLY A 1 84 ? -8.191 7.427 9.815 1.00 98.25 84 GLY A N 1
ATOM 635 C CA . GLY A 1 84 ? -7.794 8.315 10.911 1.00 98.25 84 GLY A CA 1
ATOM 636 C C . GLY A 1 84 ? -8.978 9.107 11.470 1.00 98.25 84 GLY A C 1
ATOM 637 O O . GLY A 1 84 ? -9.180 9.151 12.680 1.00 98.25 84 GLY A O 1
ATOM 638 N N . THR A 1 85 ? -9.859 9.606 10.597 1.00 98.50 85 THR A N 1
ATOM 639 C CA . THR A 1 85 ? -11.101 10.280 11.025 1.00 98.50 85 THR A CA 1
ATOM 640 C C . THR A 1 85 ? -12.032 9.346 11.813 1.00 98.50 85 THR A C 1
ATOM 642 O O . THR A 1 85 ? -12.734 9.784 12.726 1.00 98.50 85 THR A O 1
ATOM 645 N N . LEU A 1 86 ? -12.085 8.054 11.468 1.00 98.12 86 LEU A N 1
ATOM 646 C CA . LEU A 1 86 ? -12.869 7.069 12.220 1.00 98.12 86 LEU A CA 1
ATOM 647 C C . LEU A 1 86 ? -12.242 6.775 13.587 1.00 98.12 86 LEU A C 1
ATOM 649 O O . LEU A 1 86 ? -12.981 6.723 14.572 1.00 98.12 86 LEU A O 1
ATOM 653 N N . VAL A 1 87 ? -10.910 6.659 13.656 1.00 97.56 87 VAL A N 1
ATOM 654 C CA . VAL A 1 87 ? -10.159 6.493 14.913 1.00 97.56 87 VAL A CA 1
ATOM 655 C C . VAL A 1 87 ? -10.424 7.662 15.859 1.00 97.56 87 VAL A C 1
ATOM 657 O O . VAL A 1 87 ? -10.798 7.445 17.009 1.00 97.56 87 VAL A O 1
ATOM 660 N N . GLU A 1 88 ? -10.316 8.901 15.375 1.00 98.12 88 GLU A N 1
ATOM 661 C CA . GLU A 1 88 ? -10.575 10.112 16.168 1.00 98.12 88 GLU A CA 1
ATOM 662 C C . GLU A 1 88 ? -12.003 10.167 16.729 1.00 98.12 88 GLU A C 1
ATOM 664 O O . GLU A 1 88 ? -12.240 10.721 17.803 1.00 98.12 88 GLU A O 1
ATOM 669 N N . ARG A 1 89 ? -12.966 9.571 16.018 1.00 97.69 89 ARG A N 1
ATOM 670 C CA . ARG A 1 89 ? -14.371 9.477 16.442 1.00 97.69 89 ARG A CA 1
ATOM 671 C C . ARG A 1 89 ? -14.660 8.271 17.338 1.00 97.69 89 ARG A C 1
ATOM 673 O O . ARG A 1 89 ? -15.795 8.130 17.785 1.00 97.69 89 ARG A O 1
ATOM 680 N N . GLY A 1 90 ? -13.675 7.407 17.587 1.00 97.06 90 GLY A N 1
ATOM 681 C CA . GLY A 1 90 ? -13.847 6.171 18.352 1.00 97.06 90 GLY A CA 1
ATOM 682 C C . GLY A 1 90 ? -14.696 5.111 17.641 1.00 97.06 90 GLY A C 1
ATOM 683 O O . GLY A 1 90 ? -15.299 4.271 18.307 1.00 97.06 90 GLY A O 1
ATOM 684 N N . ASN A 1 91 ? -14.779 5.157 16.309 1.00 97.88 91 ASN A N 1
ATOM 685 C CA . ASN A 1 91 ? -15.500 4.162 15.516 1.00 97.88 91 ASN A CA 1
ATOM 686 C C . ASN A 1 91 ? -14.629 2.928 15.242 1.00 97.88 91 ASN A C 1
ATOM 688 O O . ASN A 1 91 ? -13.408 3.031 15.129 1.00 97.88 91 ASN A O 1
ATOM 692 N N . ASP A 1 92 ? -15.269 1.770 15.063 1.00 97.62 92 ASP A N 1
ATOM 693 C CA . ASP A 1 92 ? -14.583 0.560 14.603 1.00 97.62 92 ASP A CA 1
ATOM 694 C C . ASP A 1 92 ? -14.067 0.745 13.166 1.00 97.62 92 ASP A C 1
ATOM 696 O O . ASP A 1 92 ? -14.816 1.105 12.253 1.00 97.62 92 ASP A O 1
ATOM 700 N N . THR A 1 93 ? -12.773 0.499 12.976 1.00 98.44 93 THR A N 1
ATOM 701 C CA . THR A 1 93 ? -12.071 0.625 11.695 1.00 98.44 93 THR A CA 1
ATOM 702 C C . THR A 1 93 ? -11.811 -0.714 11.022 1.00 98.44 93 THR A C 1
ATOM 704 O O . THR A 1 93 ? -11.403 -0.726 9.862 1.00 98.44 93 THR A O 1
ATOM 707 N N . THR A 1 94 ? -12.103 -1.834 11.687 1.00 98.56 94 THR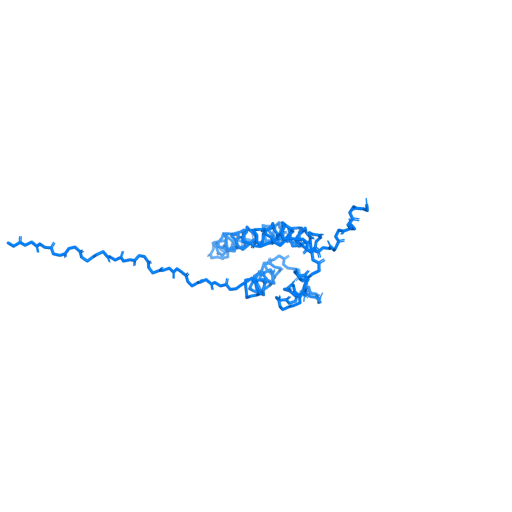 A N 1
ATOM 708 C CA . THR A 1 94 ? -11.685 -3.171 11.247 1.00 98.56 94 THR A CA 1
ATOM 709 C C . THR A 1 94 ? -12.196 -3.493 9.841 1.00 98.56 94 THR A C 1
ATOM 711 O O . THR A 1 94 ? -11.424 -3.864 8.958 1.00 98.56 94 THR A O 1
ATOM 714 N N . ALA A 1 95 ? -13.497 -3.307 9.594 1.00 98.44 95 ALA A N 1
ATOM 715 C CA . ALA A 1 95 ? -14.105 -3.594 8.295 1.00 98.44 95 ALA A CA 1
ATOM 716 C C . ALA A 1 95 ? -13.605 -2.680 7.152 1.00 98.44 95 ALA A C 1
ATOM 718 O O . ALA A 1 95 ? -13.187 -3.217 6.121 1.00 98.44 95 ALA A O 1
ATOM 719 N N . PRO A 1 96 ? -13.614 -1.334 7.277 1.00 98.50 96 PRO A N 1
ATOM 720 C CA . PRO A 1 96 ? -13.095 -0.472 6.214 1.00 98.50 96 PRO A CA 1
ATOM 721 C C . PRO A 1 96 ? -11.579 -0.615 6.007 1.00 98.50 96 PRO A C 1
ATOM 723 O O . PRO A 1 96 ? -11.129 -0.552 4.864 1.00 98.50 96 PRO A O 1
ATOM 726 N N . ALA A 1 97 ? -10.797 -0.870 7.062 1.00 98.75 97 ALA A N 1
ATOM 727 C CA . ALA A 1 97 ? -9.363 -1.129 6.939 1.00 98.75 97 ALA A CA 1
ATOM 728 C C . ALA A 1 97 ? -9.092 -2.442 6.194 1.00 98.75 97 ALA A C 1
ATOM 730 O O . ALA A 1 97 ? -8.260 -2.473 5.291 1.00 98.75 97 ALA A O 1
ATOM 731 N N . LEU A 1 98 ? -9.848 -3.507 6.488 1.00 98.75 98 LEU A N 1
ATOM 732 C CA . LEU A 1 98 ? -9.730 -4.776 5.768 1.00 98.75 98 LEU A CA 1
ATOM 733 C C . LEU A 1 98 ? -10.063 -4.627 4.277 1.00 98.75 98 LEU A C 1
ATOM 735 O O . LEU A 1 98 ? -9.410 -5.247 3.438 1.00 98.75 98 LEU A O 1
ATOM 739 N N . ALA A 1 99 ? -11.072 -3.821 3.941 1.00 98.69 99 ALA A N 1
ATOM 740 C CA . ALA A 1 99 ? -11.406 -3.532 2.550 1.00 98.69 99 ALA A CA 1
ATOM 741 C C . ALA A 1 99 ? -10.252 -2.803 1.843 1.00 98.69 99 ALA A C 1
ATOM 743 O O . ALA A 1 99 ? -9.785 -3.274 0.810 1.00 98.69 99 ALA A O 1
ATOM 744 N N . LEU A 1 100 ? -9.739 -1.718 2.435 1.00 98.75 100 LEU A N 1
ATOM 745 C CA . LEU A 1 100 ? -8.611 -0.963 1.882 1.00 98.75 100 LEU A CA 1
ATOM 746 C C . LEU A 1 100 ? -7.360 -1.834 1.709 1.00 98.75 100 LEU A C 1
ATOM 748 O O . LEU A 1 100 ? -6.725 -1.795 0.657 1.00 98.75 100 LEU A O 1
ATOM 752 N N . TRP A 1 101 ? -7.035 -2.652 2.712 1.00 98.62 101 TRP A N 1
ATOM 753 C CA . TRP A 1 101 ? -5.890 -3.556 2.655 1.00 98.62 101 TRP A CA 1
ATOM 754 C C . TRP A 1 101 ? -6.006 -4.552 1.496 1.00 98.62 101 TRP A C 1
ATOM 756 O O . TRP A 1 101 ? -5.027 -4.790 0.796 1.00 98.62 101 TRP A O 1
ATOM 766 N N . ARG A 1 102 ? -7.200 -5.108 1.248 1.00 98.38 102 ARG A N 1
ATOM 767 C CA . ARG A 1 102 ? -7.428 -6.041 0.130 1.00 98.38 102 ARG A CA 1
ATOM 768 C C . ARG A 1 102 ? -7.272 -5.371 -1.231 1.00 98.38 102 ARG A C 1
ATOM 770 O O . ARG A 1 102 ? -6.665 -5.967 -2.116 1.00 98.38 102 ARG A O 1
ATOM 777 N N . GLU A 1 103 ? -7.785 -4.154 -1.393 1.00 98.50 103 GLU A N 1
ATOM 778 C CA . GLU A 1 103 ? -7.607 -3.387 -2.633 1.00 98.50 103 GLU A CA 1
ATOM 779 C C . GLU A 1 103 ? -6.124 -3.103 -2.893 1.00 98.50 103 GLU A C 1
ATOM 781 O O . GLU A 1 103 ? -5.620 -3.362 -3.988 1.00 98.50 103 GLU A O 1
ATOM 786 N N . PHE A 1 104 ? -5.393 -2.664 -1.862 1.00 98.50 104 PHE A N 1
ATOM 787 C CA . PHE A 1 104 ? -3.947 -2.484 -1.956 1.00 98.50 104 PHE A CA 1
ATOM 788 C C . PHE A 1 104 ? -3.229 -3.793 -2.302 1.00 98.50 104 PHE A C 1
ATOM 790 O O . PHE A 1 104 ? -2.418 -3.811 -3.225 1.00 98.50 104 PHE A O 1
ATOM 797 N N . TYR A 1 105 ? -3.546 -4.892 -1.612 1.00 97.94 105 TYR A N 1
ATOM 798 C CA . TYR A 1 105 ? -2.948 -6.204 -1.854 1.00 97.94 105 TYR A CA 1
ATOM 799 C C . TYR A 1 105 ? -3.119 -6.632 -3.317 1.00 97.94 105 TYR A C 1
ATOM 801 O O . TYR A 1 105 ? -2.141 -6.965 -3.985 1.00 97.94 105 TYR A O 1
ATOM 809 N N . HIS A 1 106 ? -4.341 -6.570 -3.849 1.00 98.25 106 HIS A N 1
ATOM 810 C CA . HIS A 1 106 ? -4.610 -6.950 -5.235 1.00 98.25 106 HIS A CA 1
ATOM 811 C C . HIS A 1 106 ? -3.927 -6.027 -6.246 1.00 98.25 106 HIS A C 1
ATOM 813 O O . HIS A 1 106 ? -3.382 -6.511 -7.239 1.00 98.25 106 HIS A O 1
ATOM 819 N N . GLY A 1 107 ? -3.908 -4.718 -5.992 1.00 98.31 107 GLY A N 1
ATOM 820 C CA . GLY A 1 107 ? -3.198 -3.777 -6.851 1.00 98.31 107 GLY A CA 1
ATOM 821 C C . GLY A 1 107 ? -1.681 -3.986 -6.829 1.00 98.31 107 GLY A C 1
ATOM 822 O O . GLY A 1 107 ? -1.048 -3.979 -7.884 1.00 98.31 107 GLY A O 1
ATOM 823 N N . ARG A 1 108 ? -1.096 -4.265 -5.659 1.00 97.94 108 ARG A N 1
ATOM 824 C CA . ARG A 1 108 ? 0.326 -4.607 -5.508 1.00 97.94 108 ARG A CA 1
ATOM 825 C C . ARG A 1 108 ? 0.678 -5.868 -6.295 1.00 97.94 108 ARG A C 1
ATOM 827 O O . ARG A 1 108 ? 1.643 -5.861 -7.055 1.00 97.94 108 ARG A O 1
ATOM 834 N N . GLU A 1 109 ? -0.123 -6.925 -6.169 1.00 97.44 109 GLU A N 1
ATOM 835 C CA . GLU A 1 109 ? 0.073 -8.160 -6.939 1.00 97.44 109 GLU A CA 1
ATOM 836 C C . GLU A 1 109 ? -0.054 -7.924 -8.452 1.00 97.44 109 GLU A C 1
ATOM 838 O O . GLU A 1 109 ? 0.700 -8.506 -9.234 1.00 97.44 109 GLU A O 1
ATOM 843 N N . ALA A 1 110 ? -0.955 -7.035 -8.884 1.00 97.56 110 ALA A N 1
ATOM 844 C CA . ALA A 1 110 ? -1.071 -6.653 -10.289 1.00 97.56 110 ALA A CA 1
ATOM 845 C C . ALA A 1 110 ? 0.193 -5.937 -10.798 1.00 97.56 110 ALA A C 1
ATOM 847 O O . ALA A 1 110 ? 0.688 -6.285 -11.870 1.00 97.56 110 ALA A O 1
ATOM 848 N N . VAL A 1 111 ? 0.768 -5.013 -10.016 1.00 97.50 111 VAL A N 1
ATOM 849 C CA . VAL A 1 111 ? 2.055 -4.364 -10.336 1.00 97.50 111 VAL A CA 1
ATOM 850 C C . VAL A 1 111 ? 3.168 -5.402 -10.467 1.00 97.50 111 VAL A C 1
ATOM 852 O O . VAL A 1 111 ? 3.873 -5.431 -11.473 1.00 97.50 111 VAL A O 1
ATOM 855 N N . LEU A 1 112 ? 3.297 -6.309 -9.499 1.00 96.38 112 LEU A N 1
ATOM 856 C CA . LEU A 1 112 ? 4.317 -7.361 -9.550 1.00 96.38 112 LEU A CA 1
ATOM 857 C C . LEU A 1 112 ? 4.102 -8.325 -10.725 1.00 96.38 112 LEU A C 1
ATOM 859 O O . LEU A 1 112 ? 5.065 -8.837 -11.293 1.00 96.38 112 LEU A O 1
ATOM 863 N N . SER A 1 113 ? 2.853 -8.564 -11.125 1.00 95.44 113 SER A N 1
ATOM 864 C CA . SER A 1 113 ? 2.542 -9.353 -12.316 1.00 95.44 113 SER A CA 1
ATOM 865 C C . SER A 1 113 ? 2.937 -8.635 -13.607 1.00 95.44 113 SER A C 1
ATOM 867 O O . SER A 1 113 ? 3.377 -9.303 -14.542 1.00 95.44 113 SER A O 1
ATOM 869 N N . LEU A 1 114 ? 2.791 -7.306 -13.673 1.00 95.00 114 LEU A N 1
ATOM 870 C CA . LEU A 1 114 ? 3.228 -6.503 -14.820 1.00 95.00 114 LEU A CA 1
ATOM 871 C C . LEU A 1 114 ? 4.741 -6.552 -15.008 1.00 95.00 114 LEU A C 1
ATOM 873 O O . LEU A 1 114 ? 5.198 -6.459 -16.137 1.00 95.00 114 LEU A O 1
ATOM 877 N N . LEU A 1 115 ? 5.509 -6.728 -13.935 1.00 95.00 115 LEU A N 1
ATOM 878 C CA . LEU A 1 115 ? 6.974 -6.758 -13.969 1.00 95.00 115 LEU A CA 1
ATOM 879 C C . LEU A 1 115 ? 7.553 -8.158 -14.208 1.00 95.00 115 LEU A C 1
ATOM 881 O O . LEU A 1 115 ? 8.749 -8.384 -14.040 1.00 95.00 115 LEU A O 1
ATOM 885 N N . ARG A 1 116 ? 6.718 -9.122 -14.601 1.00 91.81 116 ARG A N 1
ATOM 886 C CA . ARG A 1 116 ? 7.207 -10.420 -15.066 1.00 91.81 116 ARG A CA 1
ATOM 887 C C . ARG A 1 116 ? 7.677 -10.286 -16.518 1.00 91.81 116 ARG A C 1
ATOM 889 O O . ARG A 1 116 ? 6.957 -9.682 -17.319 1.00 91.81 116 ARG A O 1
ATOM 896 N N . PRO A 1 117 ? 8.826 -10.877 -16.893 1.00 81.19 117 PRO A N 1
ATOM 897 C CA . PRO A 1 117 ? 9.275 -10.879 -18.278 1.00 81.19 117 PRO A CA 1
ATOM 898 C C . PRO A 1 117 ? 8.200 -11.474 -19.188 1.00 81.19 117 PRO A C 1
ATOM 900 O O . PRO A 1 117 ? 7.787 -12.625 -19.013 1.00 81.19 117 PRO A O 1
ATOM 903 N N . HIS A 1 118 ? 7.729 -10.691 -20.157 1.00 67.12 118 HIS A N 1
ATOM 904 C CA . HIS A 1 118 ? 6.868 -11.221 -21.202 1.00 67.12 118 HIS A CA 1
ATOM 905 C C . HIS A 1 118 ? 7.757 -11.982 -22.195 1.00 67.12 118 HIS A C 1
ATOM 907 O O . HIS A 1 118 ? 8.786 -11.448 -22.613 1.00 67.12 118 HIS A O 1
ATOM 913 N N . PRO A 1 119 ? 7.416 -13.216 -22.611 1.00 62.03 119 PRO A N 1
ATOM 914 C CA . PRO A 1 119 ? 8.165 -13.871 -23.673 1.00 62.03 119 PRO A CA 1
ATOM 915 C C . PRO A 1 119 ? 8.121 -12.979 -24.916 1.00 62.03 119 PRO A C 1
ATOM 917 O O . PRO A 1 119 ? 7.039 -12.609 -25.382 1.00 62.03 119 PRO A O 1
ATOM 920 N N . LYS A 1 120 ? 9.297 -12.601 -25.430 1.00 56.06 120 LYS A N 1
ATOM 921 C CA . LYS A 1 120 ? 9.417 -11.881 -26.701 1.00 56.06 120 LYS A CA 1
ATOM 922 C C . LYS A 1 120 ? 8.652 -12.684 -27.753 1.00 56.06 120 LYS A C 1
ATOM 924 O O . LYS A 1 120 ? 8.924 -13.874 -27.911 1.00 56.06 120 LYS A O 1
ATOM 929 N N . ALA A 1 121 ? 7.674 -12.071 -28.420 1.00 49.91 121 ALA A N 1
ATOM 930 C CA . ALA A 1 121 ? 7.035 -12.703 -29.568 1.00 49.91 121 ALA A CA 1
ATOM 931 C C . ALA A 1 121 ? 8.142 -13.000 -30.594 1.00 49.91 121 ALA A C 1
ATOM 933 O O . ALA A 1 121 ? 8.836 -12.077 -31.021 1.00 49.91 121 ALA A O 1
ATOM 934 N N . ALA A 1 122 ? 8.376 -14.289 -30.849 1.00 40.09 122 ALA A N 1
ATOM 935 C CA . ALA A 1 122 ? 9.420 -14.781 -31.744 1.00 40.09 122 ALA A CA 1
ATOM 936 C C . ALA A 1 122 ? 9.147 -14.407 -33.205 1.00 40.09 122 ALA A C 1
ATOM 938 O O . ALA A 1 122 ? 7.953 -14.354 -33.584 1.00 40.09 122 ALA A O 1
#

Foldseek 3Di:
DDDDDPPPDPPPDDDDDQQRLQQVLLVLLQVLCVLLVHDRDPPDAGSVNLVVLVVQEDPVLVVVLSVLSVVSSVLSVVLVVVLVVCVVVVHRRNVSSVVSSVVSVVSVVVSVVSSPHDPDPD

pLDDT: mean 89.61, std 16.22, range [40.09, 98.75]

Radius of gyration: 18.92 Å; chains: 1; bounding box: 32×68×50 Å